Protein AF-T1C0K0-F1 (afdb_monomer)

Radius of gyration: 15.75 Å; Cα contacts (8 Å, |Δi|>4): 46; chains: 1; bounding box: 33×31×41 Å

Mean predicted aligned error: 8.59 Å

Structure (mmCIF, N/CA/C/O backbone):
data_AF-T1C0K0-F1
#
_entry.id   AF-T1C0K0-F1
#
loop_
_atom_site.group_PDB
_atom_site.id
_atom_site.type_symbol
_atom_site.label_atom_id
_atom_site.label_alt_id
_atom_site.label_comp_id
_atom_site.label_asym_id
_atom_site.label_entity_id
_atom_site.label_seq_id
_atom_site.pdbx_PDB_ins_code
_atom_site.C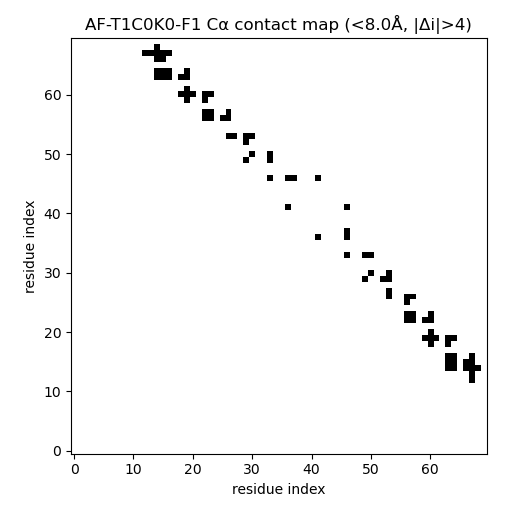artn_x
_atom_site.Cartn_y
_atom_site.Cartn_z
_atom_site.occupancy
_atom_site.B_iso_or_equiv
_atom_site.auth_seq_id
_atom_site.auth_comp_id
_atom_site.auth_asym_id
_atom_site.auth_atom_id
_atom_site.pdbx_PDB_model_num
ATOM 1 N N . MET A 1 1 ? -4.378 26.284 -12.227 1.00 38.69 1 MET A N 1
ATOM 2 C CA . MET A 1 1 ? -3.361 25.466 -11.530 1.00 38.69 1 MET A CA 1
ATOM 3 C C . MET A 1 1 ? -3.452 24.020 -12.008 1.00 38.69 1 MET A C 1
ATOM 5 O O . MET A 1 1 ? -3.843 23.147 -11.249 1.00 38.69 1 MET A O 1
ATOM 9 N N . THR A 1 2 ? -3.090 23.759 -13.265 1.00 37.34 2 THR A N 1
ATOM 10 C CA . THR A 1 2 ? -3.005 22.387 -13.786 1.00 37.34 2 THR A CA 1
ATOM 11 C C . THR A 1 2 ? -1.652 22.251 -14.453 1.00 37.34 2 THR A C 1
ATOM 13 O O . THR A 1 2 ? -1.490 22.576 -15.626 1.00 37.34 2 THR A O 1
ATOM 16 N N . VAL A 1 3 ? -0.651 21.833 -13.681 1.00 44.84 3 VAL A N 1
ATOM 17 C CA . VAL A 1 3 ? 0.605 21.365 -14.260 1.00 44.84 3 VAL A CA 1
ATOM 18 C C . VAL A 1 3 ? 0.326 19.958 -14.769 1.00 44.84 3 VAL A C 1
ATOM 20 O O . VAL A 1 3 ? 0.426 18.977 -14.039 1.00 44.84 3 VAL A O 1
ATOM 23 N N . ALA A 1 4 ? -0.074 19.868 -16.036 1.00 44.06 4 ALA A N 1
ATOM 24 C CA . ALA A 1 4 ? 0.118 18.655 -16.807 1.00 44.06 4 ALA A CA 1
ATOM 25 C C . ALA A 1 4 ? 1.634 18.464 -16.933 1.00 44.06 4 ALA A C 1
ATOM 27 O O . ALA A 1 4 ? 2.278 19.049 -17.806 1.00 44.06 4 ALA A O 1
ATOM 28 N N . ALA A 1 5 ? 2.215 17.704 -16.004 1.00 45.91 5 ALA A N 1
ATOM 29 C CA . ALA A 1 5 ? 3.579 17.229 -16.123 1.00 45.91 5 ALA A CA 1
ATOM 30 C C . ALA A 1 5 ? 3.635 16.345 -17.372 1.00 45.91 5 ALA A C 1
ATOM 32 O O . ALA A 1 5 ? 3.223 15.185 -17.373 1.00 45.91 5 ALA A O 1
ATOM 33 N N . ARG A 1 6 ? 4.092 16.944 -18.472 1.00 44.72 6 ARG A N 1
ATOM 34 C CA . ARG A 1 6 ? 4.522 16.230 -19.663 1.00 44.72 6 ARG A CA 1
ATOM 35 C C . ARG A 1 6 ? 5.640 15.288 -19.231 1.00 44.72 6 ARG A C 1
ATOM 37 O O . ARG A 1 6 ? 6.778 15.716 -19.077 1.00 44.72 6 ARG A O 1
ATOM 44 N N . LEU A 1 7 ? 5.316 14.011 -19.046 1.00 48.66 7 LEU A N 1
ATOM 45 C CA . LEU A 1 7 ? 6.299 12.931 -19.043 1.00 48.66 7 LEU A CA 1
ATOM 46 C C . LEU A 1 7 ? 6.782 12.744 -20.487 1.00 48.66 7 LEU A C 1
ATOM 48 O O . LEU A 1 7 ? 6.421 11.787 -21.165 1.00 48.66 7 LEU A O 1
ATOM 52 N N . GLY A 1 8 ? 7.512 13.735 -20.993 1.00 40.78 8 GLY A N 1
ATOM 53 C CA . GLY A 1 8 ? 8.190 13.676 -22.276 1.00 40.78 8 GLY A CA 1
ATOM 54 C C . GLY A 1 8 ? 9.636 13.247 -22.073 1.00 40.78 8 GLY A C 1
ATOM 55 O O . GLY A 1 8 ? 10.368 13.920 -21.354 1.00 40.78 8 GLY A O 1
ATOM 56 N N . GLY A 1 9 ? 10.029 12.168 -22.754 1.00 40.31 9 GLY A N 1
ATOM 57 C CA . GLY A 1 9 ? 11.423 11.908 -23.121 1.00 40.31 9 GLY A CA 1
ATOM 58 C C . GLY A 1 9 ? 12.105 10.737 -22.416 1.00 40.31 9 GLY A C 1
ATOM 59 O O . GLY A 1 9 ? 12.899 10.963 -21.514 1.00 40.31 9 GLY A O 1
ATOM 60 N N . ALA A 1 10 ? 11.835 9.505 -22.863 1.00 47.44 10 ALA A N 1
ATOM 61 C CA . ALA A 1 10 ? 12.814 8.409 -22.935 1.00 47.44 10 ALA A CA 1
ATOM 62 C C . ALA A 1 10 ? 12.154 7.202 -23.623 1.00 47.44 10 ALA A C 1
ATOM 64 O O . ALA A 1 10 ? 11.477 6.401 -22.972 1.00 47.44 10 ALA A O 1
ATOM 65 N N . GLU A 1 11 ? 12.311 7.088 -24.942 1.00 47.00 11 GLU A N 1
ATOM 66 C CA . GLU A 1 11 ? 12.036 5.834 -25.646 1.00 47.00 11 GLU A CA 1
ATOM 67 C C . GLU A 1 11 ? 13.319 4.987 -25.760 1.00 47.00 11 GLU A C 1
ATOM 69 O O . GLU A 1 11 ? 14.307 5.457 -26.316 1.00 47.00 11 GLU A O 1
ATOM 74 N N . ALA A 1 12 ? 13.207 3.735 -25.274 1.00 47.34 12 ALA A N 1
ATOM 75 C CA . ALA A 1 12 ? 14.000 2.509 -25.532 1.00 47.34 12 ALA A CA 1
ATOM 76 C C . ALA A 1 12 ? 15.430 2.388 -24.926 1.00 47.34 12 ALA A C 1
ATOM 78 O O . ALA A 1 12 ? 16.113 3.399 -24.819 1.00 47.34 12 ALA A O 1
ATOM 79 N N . PRO A 1 13 ? 15.914 1.179 -24.517 1.00 46.25 13 PRO A N 1
ATOM 80 C CA . PRO A 1 13 ? 15.541 -0.171 -24.968 1.00 46.25 13 PRO A CA 1
ATOM 81 C C . PRO A 1 13 ? 14.842 -1.037 -23.899 1.00 46.25 13 PRO A C 1
ATOM 83 O O . PRO A 1 13 ? 14.614 -0.618 -22.770 1.00 46.25 13 PRO A O 1
ATOM 86 N N . GLY A 1 14 ? 14.393 -2.231 -24.297 1.00 52.41 14 GLY A N 1
ATOM 87 C CA . GLY A 1 14 ? 13.555 -3.139 -23.509 1.00 52.41 14 GLY A CA 1
ATOM 88 C C . GLY A 1 14 ? 14.183 -3.584 -22.189 1.00 52.41 14 GLY A C 1
ATOM 89 O O . GLY A 1 14 ? 14.872 -4.592 -22.125 1.00 52.41 14 GLY A O 1
ATOM 90 N N . GLY A 1 15 ? 13.858 -2.850 -21.135 1.00 56.59 15 GLY A N 1
ATOM 91 C CA 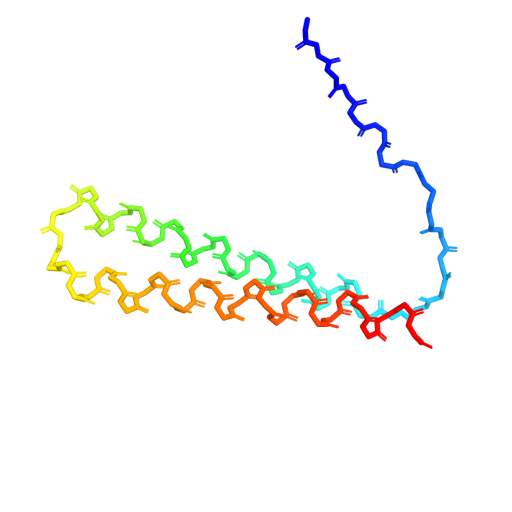. GLY A 1 15 ? 14.172 -3.147 -19.753 1.00 56.59 15 GLY A CA 1
ATOM 92 C C . GLY A 1 15 ? 12.926 -2.939 -18.899 1.00 56.59 15 GLY A C 1
ATOM 93 O O . GLY A 1 15 ? 12.061 -2.143 -19.252 1.00 56.59 15 GLY A O 1
ATOM 94 N N . ASN A 1 16 ? 12.798 -3.714 -17.830 1.00 74.31 16 ASN A N 1
ATOM 95 C CA . ASN A 1 16 ? 11.577 -4.224 -17.202 1.00 7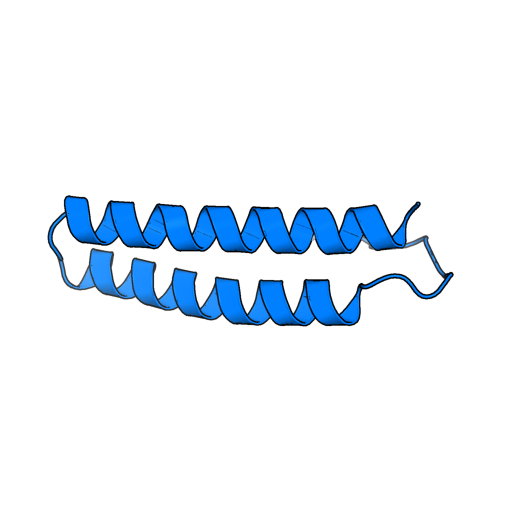4.31 16 ASN A CA 1
ATOM 96 C C . ASN A 1 16 ? 10.424 -3.258 -16.780 1.00 74.31 16 ASN A C 1
ATOM 98 O O . ASN A 1 16 ? 9.906 -3.302 -15.662 1.00 74.31 16 ASN A O 1
ATOM 102 N N . ARG A 1 17 ? 9.950 -2.385 -17.676 1.00 83.31 17 ARG A N 1
ATOM 103 C CA . ARG A 1 17 ? 8.873 -1.415 -17.416 1.00 83.31 17 ARG A CA 1
ATOM 104 C C . ARG A 1 17 ? 7.527 -2.099 -17.199 1.00 83.31 17 ARG A C 1
ATOM 106 O O . ARG A 1 17 ? 6.691 -1.578 -16.465 1.00 83.31 17 ARG A O 1
ATOM 113 N N . ARG A 1 18 ? 7.313 -3.260 -17.829 1.00 88.31 18 ARG A N 1
ATOM 114 C CA . ARG A 1 18 ? 6.115 -4.082 -17.611 1.00 88.31 18 ARG A CA 1
ATOM 115 C C . ARG A 1 18 ? 6.090 -4.655 -16.198 1.00 88.31 18 ARG A C 1
ATOM 117 O O . ARG A 1 18 ? 5.063 -4.480 -15.548 1.00 88.31 18 ARG A O 1
ATOM 124 N N . ASP A 1 19 ? 7.186 -5.217 -15.685 1.00 89.44 19 ASP A N 1
ATOM 125 C CA . ASP A 1 19 ? 7.164 -5.751 -14.318 1.00 89.44 19 ASP A CA 1
ATOM 126 C C . ASP A 1 19 ? 7.164 -4.628 -13.285 1.00 89.44 19 ASP A C 1
ATOM 128 O O . ASP A 1 19 ? 6.475 -4.737 -12.277 1.00 89.44 19 ASP A O 1
ATOM 132 N N . ALA A 1 20 ? 7.821 -3.495 -13.560 1.00 92.50 20 ALA A N 1
ATOM 133 C CA . ALA A 1 20 ? 7.670 -2.303 -12.728 1.00 92.50 20 ALA A CA 1
ATOM 134 C C . ALA A 1 20 ? 6.197 -1.868 -12.636 1.00 92.50 20 ALA A C 1
ATOM 136 O O . ALA A 1 20 ? 5.680 -1.639 -11.543 1.00 92.50 20 ALA A O 1
ATOM 137 N N . LEU A 1 21 ? 5.485 -1.802 -13.768 1.00 95.06 21 LEU A N 1
ATOM 138 C CA . LEU A 1 21 ? 4.054 -1.488 -13.792 1.00 95.06 21 LEU A CA 1
ATOM 139 C C . LEU A 1 21 ? 3.212 -2.550 -13.076 1.00 95.06 21 LEU A C 1
ATOM 141 O O . LEU A 1 21 ? 2.279 -2.194 -12.355 1.00 95.06 21 LEU A O 1
ATOM 145 N N . GLN A 1 22 ? 3.525 -3.834 -13.252 1.00 94.50 22 GLN A N 1
ATOM 146 C CA . GLN A 1 22 ? 2.848 -4.935 -12.567 1.00 94.50 22 GLN A CA 1
ATOM 147 C C . GLN A 1 22 ? 3.029 -4.832 -11.048 1.00 94.50 22 GLN A C 1
ATOM 149 O O . GLN A 1 22 ? 2.050 -4.914 -10.302 1.00 94.50 22 GLN A O 1
ATOM 154 N N . GLN A 1 23 ? 4.254 -4.574 -10.593 1.00 94.69 23 GLN A N 1
ATOM 155 C CA . GLN A 1 23 ? 4.562 -4.411 -9.182 1.00 94.69 23 GLN A CA 1
ATOM 156 C C . GLN A 1 23 ? 3.858 -3.184 -8.606 1.00 94.69 23 GLN A C 1
ATOM 158 O O . GLN A 1 23 ? 3.236 -3.281 -7.554 1.00 94.69 23 GLN A O 1
ATOM 163 N N . LEU A 1 24 ? 3.882 -2.044 -9.303 1.00 97.38 24 LEU A N 1
ATOM 164 C CA . LEU A 1 24 ? 3.186 -0.831 -8.863 1.00 97.38 24 LEU A CA 1
ATOM 165 C C . LEU A 1 24 ? 1.672 -1.048 -8.739 1.00 97.38 24 LEU A C 1
ATOM 167 O O . LEU A 1 24 ? 1.065 -0.567 -7.783 1.00 97.38 24 LEU A O 1
ATOM 171 N N . ARG A 1 25 ? 1.053 -1.793 -9.666 1.00 97.88 25 ARG A N 1
ATOM 172 C CA . ARG A 1 25 ? -0.374 -2.154 -9.587 1.00 97.88 25 ARG A CA 1
ATOM 173 C C . ARG A 1 25 ? -0.671 -3.031 -8.371 1.00 97.88 25 ARG A C 1
ATOM 175 O O . ARG A 1 25 ? -1.644 -2.766 -7.673 1.00 97.88 25 ARG A O 1
ATOM 182 N N . SER A 1 26 ? 0.175 -4.020 -8.087 1.00 97.00 26 SER A N 1
ATOM 183 C CA . SER A 1 26 ? 0.031 -4.858 -6.890 1.00 97.00 26 SER A CA 1
ATOM 184 C C . SER A 1 26 ? 0.201 -4.044 -5.605 1.00 97.00 26 SER A C 1
ATOM 186 O O . SER A 1 26 ? -0.606 -4.154 -4.687 1.00 97.00 26 SER A O 1
ATOM 188 N N . THR A 1 27 ? 1.224 -3.189 -5.551 1.00 98.31 27 THR A N 1
ATOM 189 C CA . THR A 1 27 ? 1.517 -2.338 -4.392 1.00 98.31 27 THR A CA 1
ATOM 190 C C . THR A 1 27 ? 0.396 -1.332 -4.124 1.00 98.31 27 THR A C 1
ATOM 192 O O . THR A 1 27 ? 0.094 -1.066 -2.965 1.00 98.31 27 THR A O 1
ATOM 195 N N . ARG A 1 28 ? -0.279 -0.826 -5.168 1.00 98.56 28 ARG A N 1
ATOM 196 C CA . ARG A 1 28 ? -1.498 -0.017 -5.012 1.00 98.56 28 ARG A CA 1
ATOM 197 C C . ARG A 1 28 ? -2.591 -0.785 -4.269 1.00 98.56 28 ARG A C 1
ATOM 199 O O . ARG A 1 28 ? -3.124 -0.261 -3.304 1.00 98.56 28 ARG A O 1
ATOM 206 N N . GLY A 1 29 ? -2.861 -2.035 -4.652 1.00 98.31 29 GLY A N 1
ATOM 207 C CA . GLY A 1 29 ? -3.850 -2.865 -3.956 1.00 98.31 29 GLY A CA 1
ATOM 208 C C . GLY A 1 29 ? -3.501 -3.115 -2.482 1.00 98.31 29 GLY A C 1
ATOM 209 O O . GLY A 1 29 ? -4.388 -3.108 -1.629 1.00 98.31 29 GLY A O 1
ATOM 210 N N . HIS A 1 30 ? -2.212 -3.276 -2.155 1.00 97.81 30 HIS A N 1
ATOM 211 C CA . HIS A 1 30 ? -1.765 -3.338 -0.758 1.00 97.81 30 HIS A CA 1
ATOM 212 C C . HIS A 1 30 ? -1.976 -2.013 -0.020 1.00 97.81 30 HIS A C 1
ATOM 214 O O . HIS A 1 30 ? -2.433 -2.027 1.120 1.00 97.81 30 HIS A O 1
ATOM 220 N N . LEU A 1 31 ? -1.700 -0.875 -0.660 1.00 98.69 31 LEU A N 1
ATOM 221 C CA . LEU A 1 31 ? -1.963 0.437 -0.071 1.00 98.69 31 LEU A CA 1
ATOM 222 C C . LEU A 1 31 ? -3.462 0.639 0.200 1.00 98.69 31 LEU A C 1
ATOM 224 O O . LEU A 1 31 ? -3.824 1.069 1.291 1.00 98.69 31 LEU A O 1
ATOM 228 N N . ASP A 1 32 ? -4.330 0.239 -0.729 1.00 98.75 32 ASP A N 1
ATOM 229 C CA . ASP A 1 32 ? -5.787 0.285 -0.547 1.00 98.75 32 ASP A CA 1
ATOM 230 C C . ASP A 1 32 ? -6.250 -0.617 0.616 1.00 98.75 32 ASP A C 1
ATOM 232 O O . ASP A 1 32 ? -7.250 -0.341 1.279 1.00 98.75 32 ASP A O 1
ATOM 236 N N . ALA A 1 33 ? -5.544 -1.720 0.886 1.00 98.25 33 ALA A N 1
ATOM 237 C CA . ALA A 1 33 ? -5.795 -2.555 2.061 1.00 98.25 33 ALA A CA 1
ATOM 238 C C . ALA A 1 33 ? -5.327 -1.885 3.362 1.00 98.25 33 ALA A C 1
ATOM 240 O O . ALA A 1 33 ? -6.062 -1.911 4.344 1.00 98.25 33 ALA A O 1
ATOM 241 N N . VAL A 1 34 ? -4.150 -1.250 3.364 1.00 98.62 34 VAL A N 1
ATOM 242 C CA . VAL A 1 34 ? -3.643 -0.484 4.516 1.00 98.62 34 VAL A CA 1
ATOM 243 C C . VAL A 1 34 ? -4.594 0.653 4.879 1.00 98.62 34 VAL A C 1
ATOM 245 O O . VAL A 1 34 ? -4.904 0.819 6.055 1.00 98.62 34 VAL A O 1
ATOM 248 N N . ILE A 1 35 ? -5.093 1.400 3.889 1.00 98.75 35 ILE A N 1
ATOM 249 C CA . ILE A 1 35 ? -6.065 2.483 4.103 1.00 98.75 35 ILE A CA 1
ATOM 250 C C . ILE A 1 35 ? -7.307 1.943 4.818 1.00 98.75 35 ILE A C 1
ATOM 252 O O . ILE A 1 35 ? -7.647 2.439 5.888 1.00 98.75 35 ILE A O 1
ATOM 256 N N . ARG A 1 36 ? -7.900 0.854 4.308 1.00 98.69 36 ARG A N 1
ATOM 257 C CA . ARG A 1 36 ? -9.041 0.194 4.963 1.00 98.69 36 ARG A CA 1
ATOM 258 C C . ARG A 1 36 ? -8.718 -0.265 6.380 1.00 98.69 36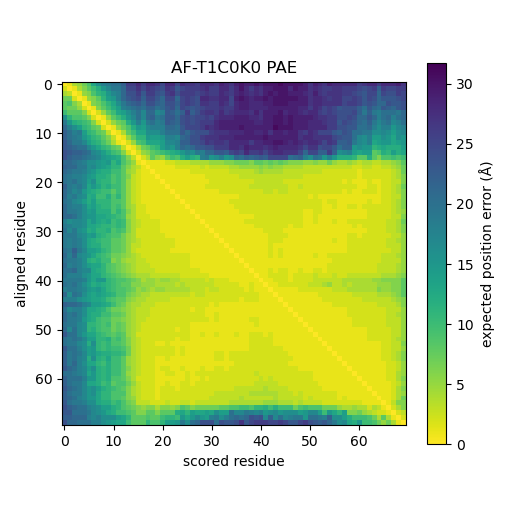 ARG A C 1
ATOM 260 O O . ARG A 1 36 ? -9.542 -0.120 7.267 1.00 98.69 36 ARG A O 1
ATOM 267 N N . MET A 1 37 ? -7.514 -0.786 6.627 1.00 98.56 37 MET A N 1
ATOM 268 C CA . MET A 1 37 ? -7.130 -1.187 7.983 1.00 98.56 37 MET A CA 1
ATOM 269 C C . MET A 1 37 ? -7.093 -0.007 8.960 1.00 98.56 37 MET A C 1
ATOM 271 O O . MET A 1 37 ? -7.440 -0.178 10.127 1.00 98.56 37 MET A O 1
ATOM 275 N N . VAL A 1 38 ? -6.662 1.167 8.496 1.00 98.56 38 VAL A N 1
ATOM 276 C CA . VAL A 1 38 ? -6.667 2.399 9.294 1.00 98.56 38 VAL A CA 1
ATOM 277 C C . VAL A 1 38 ? -8.097 2.882 9.530 1.00 98.56 38 VAL A C 1
ATOM 279 O O . VAL A 1 38 ? -8.435 3.213 10.663 1.00 98.56 38 VAL A O 1
ATOM 282 N N . GLU A 1 39 ? -8.939 2.878 8.496 1.00 98.62 39 GLU A N 1
ATOM 283 C CA . GLU A 1 39 ? -10.362 3.240 8.592 1.00 98.62 39 GLU A CA 1
ATOM 284 C C . GLU A 1 39 ? -11.128 2.317 9.554 1.00 98.62 39 GLU A C 1
ATOM 286 O O . GLU A 1 39 ? -11.923 2.790 10.364 1.00 98.62 39 GLU A O 1
ATOM 291 N N . ASP A 1 40 ? -10.817 1.019 9.534 1.00 98.31 40 ASP A N 1
ATOM 292 C CA . ASP A 1 40 ? -11.381 -0.004 10.423 1.00 98.31 40 ASP A CA 1
ATOM 293 C C . ASP A 1 40 ? -10.822 0.061 11.861 1.00 98.31 40 ASP A C 1
ATOM 295 O O . ASP A 1 40 ? -11.234 -0.721 12.720 1.00 98.31 40 ASP A O 1
ATOM 299 N N . GLY A 1 41 ? -9.844 0.932 12.139 1.00 97.38 41 GLY A N 1
ATOM 300 C CA . GLY A 1 41 ? -9.219 1.048 13.459 1.00 97.38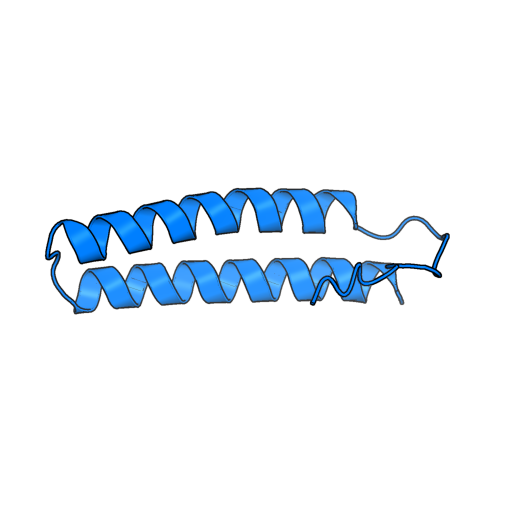 41 GLY A CA 1
ATOM 301 C C . GLY A 1 41 ? -8.441 -0.203 13.891 1.00 97.38 41 GLY A C 1
ATOM 302 O O . GLY A 1 41 ? -8.419 -0.545 15.075 1.00 97.38 41 GLY A O 1
ATOM 303 N N . ARG A 1 42 ? -7.820 -0.920 12.944 1.00 97.25 42 ARG A N 1
ATOM 304 C CA . ARG A 1 42 ? -7.029 -2.131 13.226 1.00 97.25 42 ARG A CA 1
ATOM 305 C C . ARG A 1 42 ? -5.813 -1.824 14.100 1.00 97.25 42 ARG A C 1
ATOM 307 O O . ARG A 1 42 ? -5.324 -0.697 14.159 1.00 97.25 42 ARG A O 1
ATOM 314 N N . TYR A 1 43 ? -5.286 -2.863 14.747 1.00 97.25 43 TYR A N 1
ATOM 315 C CA . TYR A 1 43 ? -4.145 -2.731 15.645 1.00 97.25 43 TYR A CA 1
ATOM 316 C C . TYR A 1 43 ? -2.928 -2.129 14.932 1.00 97.25 43 TYR A C 1
ATOM 318 O O . TYR A 1 43 ? -2.514 -2.594 13.869 1.00 97.25 43 TYR A O 1
ATOM 326 N N . CYS A 1 44 ? -2.335 -1.098 15.540 1.00 97.06 44 CYS A N 1
ATOM 327 C CA . CYS A 1 44 ? -1.285 -0.296 14.913 1.00 97.06 44 CYS A CA 1
ATOM 328 C C . CYS A 1 44 ? -0.091 -1.134 14.443 1.00 97.06 44 CYS A C 1
ATOM 330 O O . CYS A 1 44 ? 0.491 -0.838 13.405 1.00 97.06 44 CYS A O 1
ATOM 332 N N . VAL A 1 45 ? 0.272 -2.188 15.180 1.00 98.12 45 VAL A N 1
ATOM 333 C CA . VAL A 1 45 ? 1.392 -3.064 14.801 1.00 98.12 45 VAL A CA 1
ATOM 334 C C . VAL A 1 45 ? 1.091 -3.812 13.500 1.00 98.12 45 VAL A C 1
ATOM 336 O O . VAL A 1 45 ? 1.966 -3.895 12.638 1.00 98.12 45 VAL A O 1
ATOM 339 N N . ASP A 1 46 ? -0.147 -4.272 13.309 1.00 97.88 46 ASP A N 1
ATOM 340 C CA . ASP A 1 46 ? -0.562 -4.960 12.083 1.00 97.88 46 ASP A CA 1
ATOM 341 C C . ASP A 1 46 ? -0.573 -3.995 10.895 1.00 97.88 46 ASP A C 1
ATOM 343 O O . ASP A 1 46 ? -0.087 -4.329 9.813 1.00 97.88 46 ASP A O 1
ATOM 347 N N . VAL A 1 47 ? -1.071 -2.771 11.105 1.00 98.50 47 VAL A N 1
ATOM 348 C CA . VAL A 1 47 ? -1.036 -1.704 10.093 1.00 98.50 47 VAL A CA 1
ATOM 349 C C . VAL A 1 47 ? 0.408 -1.407 9.687 1.00 98.50 47 VAL A C 1
ATOM 351 O O . VAL A 1 47 ? 0.725 -1.415 8.500 1.00 98.50 47 VAL A O 1
ATOM 354 N N . LEU A 1 48 ? 1.309 -1.212 10.655 1.00 98.31 48 LEU A N 1
ATOM 355 C CA . LEU A 1 48 ? 2.723 -0.927 10.395 1.00 98.31 48 LEU A CA 1
ATOM 356 C C . LEU A 1 48 ? 3.428 -2.078 9.669 1.00 98.31 48 LEU A C 1
ATOM 358 O O . LEU A 1 48 ? 4.278 -1.835 8.811 1.00 98.31 48 LEU A O 1
ATOM 362 N N . HIS A 1 49 ? 3.064 -3.325 9.965 1.00 98.44 49 HIS A N 1
ATOM 363 C CA . HIS A 1 49 ? 3.572 -4.475 9.227 1.00 98.44 49 HIS A CA 1
ATOM 364 C C . HI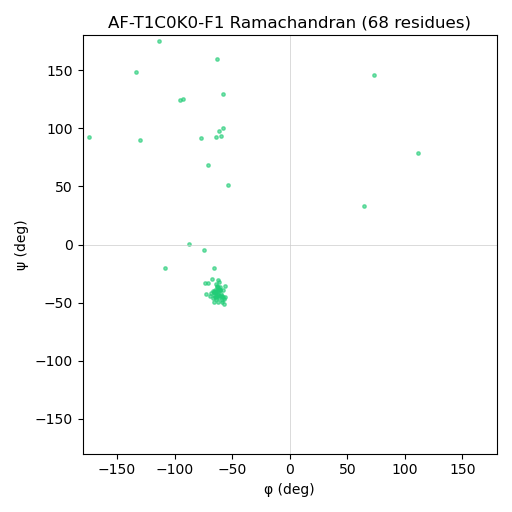S A 1 49 ? 3.159 -4.420 7.746 1.00 98.44 49 HIS A C 1
ATOM 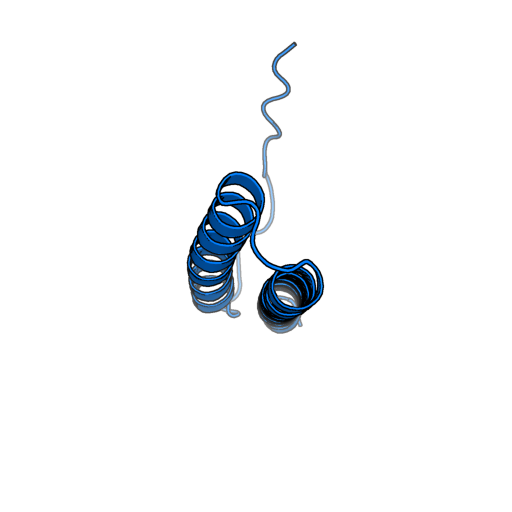366 O O . HIS A 1 49 ? 3.992 -4.631 6.863 1.00 98.44 49 HIS A O 1
ATOM 372 N N . GLN A 1 50 ? 1.901 -4.075 7.454 1.00 98.31 50 GLN A N 1
ATOM 373 C CA . GLN A 1 50 ? 1.426 -3.937 6.073 1.00 98.31 50 GLN A CA 1
ATOM 374 C C . GLN A 1 50 ? 2.011 -2.709 5.360 1.00 98.31 50 GLN A C 1
ATOM 376 O O . GLN A 1 50 ? 2.326 -2.786 4.173 1.00 98.31 50 GLN A O 1
ATOM 381 N N . VAL A 1 51 ? 2.263 -1.606 6.072 1.00 98.56 51 VAL A N 1
ATOM 382 C CA . VAL A 1 51 ? 2.985 -0.444 5.520 1.00 98.56 51 VAL A CA 1
ATOM 383 C C . VAL A 1 51 ? 4.376 -0.853 5.020 1.00 98.56 51 VAL A C 1
ATOM 385 O O . VAL A 1 51 ? 4.730 -0.541 3.884 1.00 98.56 51 VAL A O 1
ATOM 388 N N . ARG A 1 52 ? 5.134 -1.641 5.794 1.00 98.50 52 ARG A N 1
ATOM 389 C CA . ARG A 1 52 ? 6.453 -2.148 5.359 1.00 98.50 52 ARG A CA 1
ATOM 390 C C . ARG A 1 52 ? 6.374 -3.035 4.113 1.00 98.50 52 ARG A C 1
ATOM 392 O O . ARG A 1 52 ? 7.298 -3.047 3.292 1.00 98.50 52 ARG A O 1
ATOM 399 N N . ALA A 1 53 ? 5.275 -3.772 3.943 1.00 97.69 53 ALA A N 1
ATOM 400 C CA . ALA A 1 53 ? 5.033 -4.554 2.732 1.00 97.69 53 ALA A CA 1
ATOM 401 C C . ALA A 1 53 ? 4.822 -3.647 1.504 1.00 97.69 53 ALA A C 1
ATOM 403 O O . ALA A 1 53 ? 5.366 -3.927 0.432 1.00 97.69 53 ALA A O 1
ATOM 404 N N . VAL A 1 54 ? 4.104 -2.527 1.664 1.00 98.62 54 VAL A N 1
ATOM 405 C CA . VAL A 1 54 ? 3.949 -1.500 0.618 1.00 98.62 54 VAL A CA 1
ATOM 406 C C . VAL A 1 54 ? 5.304 -0.886 0.257 1.00 98.62 54 VAL A C 1
ATOM 408 O O . VAL A 1 54 ? 5.660 -0.856 -0.921 1.00 98.62 54 VAL A O 1
ATOM 411 N N . GLU A 1 55 ? 6.094 -0.465 1.248 1.00 98.50 55 GLU A N 1
ATOM 412 C CA . GLU A 1 55 ? 7.439 0.098 1.040 1.00 98.50 55 GLU A CA 1
ATOM 413 C C . GLU A 1 55 ? 8.348 -0.865 0.262 1.00 98.50 55 GLU A C 1
ATOM 415 O O . GLU A 1 55 ? 8.998 -0.479 -0.712 1.00 98.50 55 GLU A O 1
ATOM 420 N N . SER A 1 56 ? 8.335 -2.147 0.633 1.00 98.12 56 SER A N 1
ATOM 421 C CA . SER A 1 56 ? 9.107 -3.194 -0.046 1.00 98.12 56 SER A CA 1
ATOM 422 C C . SER A 1 56 ? 8.677 -3.374 -1.506 1.00 98.12 56 SER A C 1
ATOM 424 O O . SER A 1 56 ? 9.522 -3.532 -2.394 1.00 98.12 56 SER A O 1
ATOM 426 N N . GLY A 1 57 ? 7.369 -3.302 -1.773 1.00 97.38 57 GLY A N 1
ATOM 427 C CA . GLY A 1 57 ? 6.808 -3.343 -3.123 1.00 97.38 57 GLY A CA 1
ATOM 428 C C . GLY A 1 57 ? 7.224 -2.144 -3.979 1.00 97.38 57 GLY A C 1
ATOM 429 O O . GLY A 1 57 ? 7.562 -2.313 -5.153 1.00 97.38 57 GLY A O 1
ATOM 430 N N . LEU A 1 58 ? 7.262 -0.940 -3.398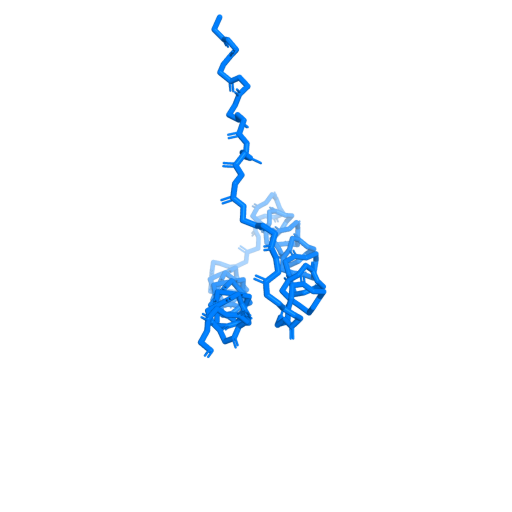 1.00 97.94 58 LEU A N 1
ATOM 431 C CA . LEU A 1 58 ? 7.767 0.261 -4.074 1.00 97.94 58 LEU A CA 1
ATOM 432 C C . LEU A 1 58 ? 9.266 0.148 -4.375 1.00 97.94 58 LEU A C 1
ATOM 434 O O . LEU A 1 58 ? 9.690 0.442 -5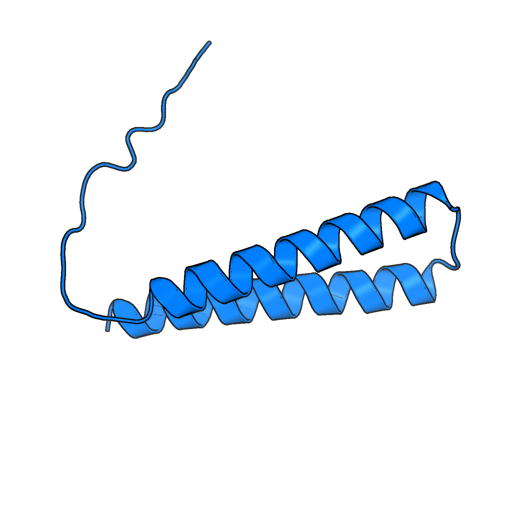.493 1.00 97.94 58 LEU A O 1
ATOM 438 N N . ALA A 1 59 ? 10.061 -0.344 -3.423 1.00 96.75 59 ALA A N 1
ATOM 439 C CA . ALA A 1 59 ? 11.490 -0.567 -3.624 1.00 96.75 59 ALA A CA 1
ATOM 440 C C . ALA A 1 59 ? 11.762 -1.589 -4.743 1.00 96.75 59 ALA A C 1
ATOM 442 O O . ALA A 1 59 ? 12.690 -1.414 -5.533 1.00 96.75 59 ALA A O 1
ATOM 443 N N . HIS A 1 60 ? 10.942 -2.641 -4.848 1.00 94.12 60 HIS A N 1
ATOM 444 C CA . HIS A 1 60 ? 11.032 -3.609 -5.943 1.00 94.12 60 HIS A CA 1
ATOM 445 C C . HIS A 1 60 ? 10.731 -2.966 -7.301 1.00 94.12 60 HIS A C 1
ATOM 447 O O . HIS A 1 60 ? 11.511 -3.133 -8.238 1.00 94.12 60 HIS A O 1
ATOM 453 N N . ALA A 1 61 ? 9.658 -2.176 -7.399 1.00 94.44 61 ALA A N 1
ATOM 454 C CA . ALA A 1 61 ? 9.343 -1.446 -8.624 1.00 94.44 61 ALA A CA 1
ATOM 455 C C . ALA A 1 61 ? 10.473 -0.482 -9.026 1.00 94.44 61 ALA A C 1
ATOM 457 O O . ALA A 1 61 ? 10.854 -0.440 -10.192 1.00 94.44 61 ALA A O 1
ATOM 458 N N . GLY A 1 62 ? 11.055 0.238 -8.060 1.00 92.81 62 GLY A N 1
ATOM 459 C CA . GLY A 1 62 ? 12.204 1.116 -8.291 1.00 92.81 62 GLY A CA 1
ATOM 460 C C . GLY A 1 62 ? 13.411 0.370 -8.865 1.00 92.81 62 GLY A C 1
ATOM 461 O O . GLY A 1 62 ? 13.997 0.819 -9.847 1.00 92.81 62 GLY A O 1
ATOM 462 N N . ARG A 1 63 ? 13.736 -0.812 -8.323 1.00 91.88 63 ARG A N 1
ATOM 463 C CA . ARG A 1 63 ? 14.800 -1.670 -8.872 1.00 91.88 63 ARG A CA 1
ATOM 464 C C . ARG A 1 63 ? 14.503 -2.119 -10.299 1.00 91.88 63 ARG A C 1
ATOM 466 O O . ARG A 1 63 ? 15.398 -2.028 -11.126 1.00 91.88 63 ARG A O 1
ATOM 473 N N . ALA A 1 64 ? 13.272 -2.540 -10.596 1.00 89.50 64 ALA A N 1
ATOM 474 C CA . ALA A 1 64 ? 12.873 -2.960 -11.943 1.00 89.50 64 ALA A CA 1
ATOM 475 C C . ALA A 1 64 ? 12.987 -1.822 -12.978 1.00 89.50 64 ALA A C 1
ATOM 477 O O . ALA A 1 64 ? 13.383 -2.050 -14.122 1.00 89.50 64 ALA A O 1
ATOM 478 N N . ILE A 1 65 ? 12.681 -0.585 -12.567 1.00 87.75 65 ILE A N 1
ATOM 479 C CA . ILE A 1 65 ? 12.857 0.616 -13.395 1.00 87.75 65 ILE A CA 1
ATOM 480 C C . ILE A 1 65 ? 14.344 0.867 -13.660 1.00 87.75 65 ILE A C 1
ATOM 482 O O . ILE A 1 65 ? 14.733 1.045 -14.810 1.00 87.75 65 ILE A O 1
ATOM 486 N N . LEU A 1 66 ? 15.174 0.846 -12.612 1.00 86.38 66 LEU A N 1
ATOM 487 C CA . LEU A 1 66 ? 16.615 1.092 -12.721 1.00 86.38 66 LEU A CA 1
ATOM 488 C C . LEU A 1 66 ? 17.332 0.001 -13.523 1.00 86.38 66 LEU A C 1
ATOM 490 O O . LEU A 1 66 ? 18.170 0.314 -14.359 1.00 86.38 66 LEU A O 1
ATOM 494 N N . SER A 1 67 ? 16.968 -1.269 -13.327 1.00 79.75 67 SER A N 1
ATOM 495 C CA . SER A 1 67 ? 17.528 -2.391 -14.089 1.00 79.75 67 SER A CA 1
ATOM 496 C C . SER A 1 67 ? 17.169 -2.349 -15.567 1.00 79.75 67 SER A C 1
ATOM 498 O O . SER A 1 67 ? 17.811 -3.016 -16.360 1.00 79.75 67 SER A O 1
ATOM 500 N N . GLY A 1 68 ? 16.112 -1.620 -15.938 1.00 67.88 68 GLY A N 1
ATOM 501 C CA . GLY A 1 68 ? 15.780 -1.394 -17.338 1.00 67.88 68 GLY A CA 1
ATOM 502 C C . GLY A 1 68 ? 16.466 -0.182 -17.962 1.00 67.88 68 GLY A C 1
ATOM 503 O O . GLY A 1 68 ? 16.197 0.127 -19.119 1.00 67.88 68 GLY A O 1
ATOM 504 N N . HIS A 1 69 ? 17.282 0.526 -17.181 1.00 59.31 69 HIS A N 1
ATOM 505 C CA . HIS A 1 69 ? 18.013 1.721 -17.584 1.00 59.31 69 HIS A CA 1
ATOM 506 C C . HIS A 1 69 ? 19.528 1.474 -17.720 1.00 59.31 69 HIS A C 1
ATOM 508 O O . HIS A 1 69 ? 20.197 2.261 -18.386 1.00 59.31 69 HIS A O 1
ATOM 514 N N . LEU A 1 70 ? 20.044 0.411 -17.086 1.00 52.81 70 LEU A N 1
ATOM 515 C CA . LEU A 1 70 ? 21.418 -0.102 -17.205 1.00 52.81 70 LEU A CA 1
ATOM 516 C C . LEU A 1 70 ? 21.505 -1.154 -18.315 1.00 52.81 70 LEU A C 1
ATOM 518 O O . LEU A 1 70 ? 22.552 -1.182 -18.995 1.00 52.81 70 LEU A O 1
#

Solvent-accessible surface area (backbone atoms only — not comparable to full-atom values): 4068 Å² total; per-residue (Å²): 143,78,85,77,77,74,89,75,87,84,84,82,69,101,35,43,55,65,58,18,51,51,36,49,54,53,28,48,55,48,46,58,47,44,52,49,38,59,76,70,65,52,60,64,69,62,49,53,54,49,50,53,52,33,52,52,32,51,53,50,21,51,48,30,45,52,65,27,72,110

Organism: NCBI:txid410659

Nearest PDB structures (foldseek):
  2hh7-assembly1_A  TM=9.347E-01  e=5.351E-04  Mycobacterium tuberculosis
  4m1p-assembly1_A  TM=8.250E-01  e=1.659E-03  Geobacillus thermodenitrificans NG80-2
  5lcy-assembly1_C  TM=8.600E-01  e=1.947E-02  Salmonella enterica subsp. enterica serovar Typhimurium
  6b87-assembly2_B-3  TM=9.508E-01  e=5.078E-01  synthetic construct
  6b87-assembly1_A-2  TM=9.536E-01  e=5.427E-01  synthetic construct

Secondary structure (DSSP, 8-state):
---------------SHHHHHHHHHHHHHHHHHHHHHHHTT--HHHHHHHHHHHHHHHHHHHHHHHHTT-

pLDDT: mean 83.18, std 21.56, range [37.34, 98.75]

Sequence (70 aa):
MTVAARLGGAEAPGGNRRDALQQLRSTRGHLDAVIRMVEDGRYCVDVLHQVRAVESGLAHAGRAILSGHL

Foldseek 3Di:
DDPPPPPDDDDDDDFQLVVLVVLVVVLVVLVVVLVVCVVVVHDPVVSVVSVVVSVVSNVVSVVSVVRRVD

InterPro domains:
  IPR003735 Metal-sensitive transcriptional repressor [PF02583] (17-70)
  IPR003735 Metal-sensitive transcriptional repressor [PTHR33677] (16-70)
  IPR038390 Metal-sensitive repressor, helix protomer superfamily [G3DSA:1.20.58.1000] (11-70)